Protein AF-A0AAI9WCA1-F1 (afdb_monomer_lite)

Secondary structure (DSSP, 8-state):
-------PPEEEEEEEESSSEEEEESSB-HHHHHHHHHHHHHHHHTT---TTEEEEEEEESTTS-B-SSTTHHHHHHHHHHHHHTPPP---TT--EE-EEPTTS-EE--TTHHHHHHHHHHHTT---SS------SS-------SS-TT---EE-------

Radius of gyration: 15.98 Å; chains: 1; bounding box: 44×41×39 Å

Foldseek 3Di:
DDDDPLDDKAKAKAKDQAAQEEEEAQQEDPQVRVLSLLLVLLCVLVVHDRGSIYMYMYIPPSPDHDDHFQCSQVNSVNRVCNSVVDDDPADPLWDWTFGGDSNNATDHDPCRVVVVVSSCVSSVPDPPDDPPQDDDVTADDPDPDDDPHHRTNIDDDDPDD

pLDDT: mean 71.02, std 24.0, range [24.28, 97.56]

Structure (mmCIF, N/CA/C/O backbone):
data_AF-A0AAI9WCA1-F1
#
_entry.id   AF-A0AAI9WCA1-F1
#
loop_
_atom_site.group_PDB
_atom_site.id
_atom_site.type_symbol
_atom_site.label_atom_id
_atom_site.label_alt_id
_atom_site.label_comp_id
_atom_site.label_asym_id
_atom_site.label_entity_id
_atom_site.label_seq_id
_atom_site.pdbx_PDB_ins_code
_atom_site.Cartn_x
_atom_site.Cartn_y
_atom_site.Cartn_z
_atom_site.occupancy
_atom_site.B_iso_or_equiv
_atom_site.auth_seq_id
_atom_site.auth_comp_id
_atom_site.auth_asym_id
_atom_site.auth_atom_id
_atom_site.pdbx_PDB_model_num
ATOM 1 N N . MET A 1 1 ? 7.440 -15.172 -22.034 1.00 31.47 1 MET A N 1
ATOM 2 C CA . MET A 1 1 ? 7.804 -13.751 -22.224 1.00 31.47 1 MET A CA 1
ATOM 3 C C . MET A 1 1 ? 6.598 -12.908 -21.826 1.00 31.47 1 MET A C 1
ATOM 5 O O . MET A 1 1 ? 5.787 -12.570 -22.673 1.00 31.47 1 MET A O 1
ATOM 9 N N . SER A 1 2 ? 6.384 -12.692 -20.528 1.00 31.69 2 SER A N 1
ATOM 10 C CA . SER A 1 2 ? 5.262 -11.887 -20.030 1.00 31.69 2 SER A CA 1
ATOM 11 C C . SER A 1 2 ? 5.661 -10.418 -20.087 1.00 31.69 2 SER A C 1
ATOM 13 O O . SER A 1 2 ? 6.592 -10.015 -19.392 1.00 31.69 2 SER A O 1
ATOM 15 N N . GLY A 1 3 ? 5.000 -9.664 -20.968 1.00 34.66 3 GLY A N 1
ATOM 16 C CA . GLY A 1 3 ? 5.201 -8.229 -21.126 1.00 34.66 3 GLY A CA 1
ATOM 17 C C . GLY A 1 3 ? 5.064 -7.524 -19.784 1.00 34.66 3 GLY A C 1
ATOM 18 O O . GLY A 1 3 ? 4.048 -7.672 -19.105 1.00 34.66 3 GLY A O 1
ATOM 19 N N . LEU A 1 4 ? 6.117 -6.800 -19.402 1.00 45.44 4 LEU A N 1
ATOM 20 C CA . LEU A 1 4 ? 6.061 -5.798 -18.350 1.00 45.44 4 LEU A CA 1
ATOM 21 C C . LEU A 1 4 ? 4.893 -4.872 -18.691 1.00 45.44 4 LEU A C 1
ATOM 23 O O . LEU A 1 4 ? 4.897 -4.213 -19.724 1.00 45.44 4 LEU A O 1
ATOM 27 N N . SER A 1 5 ? 3.851 -4.886 -17.870 1.00 53.47 5 SER A N 1
ATOM 28 C CA . SER A 1 5 ? 2.717 -3.989 -18.031 1.00 53.47 5 SER A CA 1
ATOM 29 C C . SER A 1 5 ? 3.208 -2.558 -17.819 1.00 53.47 5 SER A C 1
ATOM 31 O O . SER A 1 5 ? 3.516 -2.192 -16.685 1.00 53.47 5 SER A O 1
ATOM 33 N N . ASP A 1 6 ? 3.276 -1.767 -18.891 1.00 61.94 6 ASP A N 1
ATOM 34 C CA . ASP A 1 6 ? 3.668 -0.345 -18.910 1.00 61.94 6 ASP A CA 1
ATOM 35 C C . ASP A 1 6 ? 2.613 0.576 -18.274 1.00 61.94 6 ASP A C 1
ATOM 37 O O . ASP A 1 6 ? 2.324 1.674 -18.747 1.00 61.94 6 ASP A O 1
ATOM 41 N N . GLN A 1 7 ? 1.969 0.105 -17.211 1.00 73.06 7 GLN A N 1
ATOM 42 C CA . GLN A 1 7 ? 0.818 0.756 -16.615 1.00 73.06 7 GLN A CA 1
ATOM 43 C C . GLN A 1 7 ? 1.172 1.323 -15.250 1.00 73.06 7 GLN A C 1
ATOM 45 O O . GLN A 1 7 ? 1.699 0.629 -14.378 1.00 73.06 7 GLN A O 1
ATOM 50 N N . VAL A 1 8 ? 0.818 2.590 -15.054 1.00 78.81 8 VAL A N 1
ATOM 51 C CA . VAL A 1 8 ? 0.860 3.224 -13.739 1.00 78.81 8 VAL A CA 1
ATOM 52 C C . VAL A 1 8 ? -0.207 2.578 -12.864 1.00 78.81 8 VAL A C 1
ATOM 54 O O . VAL A 1 8 ? -1.390 2.586 -13.207 1.00 78.81 8 VAL A O 1
ATOM 57 N N . ILE A 1 9 ? 0.214 2.035 -11.724 1.00 86.69 9 ILE A N 1
ATOM 58 C CA . ILE A 1 9 ? -0.714 1.545 -10.710 1.00 86.69 9 ILE A CA 1
ATOM 59 C C . ILE A 1 9 ? -1.084 2.703 -9.796 1.00 86.69 9 ILE A C 1
ATOM 61 O O . ILE A 1 9 ? -0.230 3.255 -9.103 1.00 86.69 9 ILE A O 1
ATOM 65 N N . ARG A 1 10 ? -2.368 3.056 -9.786 1.00 87.75 10 ARG A N 1
ATOM 66 C CA . ARG A 1 10 ? -2.913 4.039 -8.852 1.00 87.75 10 ARG A CA 1
ATOM 67 C C . ARG A 1 10 ? -3.365 3.328 -7.587 1.00 87.75 10 ARG A C 1
ATOM 69 O O . ARG A 1 10 ? -4.015 2.285 -7.658 1.00 87.75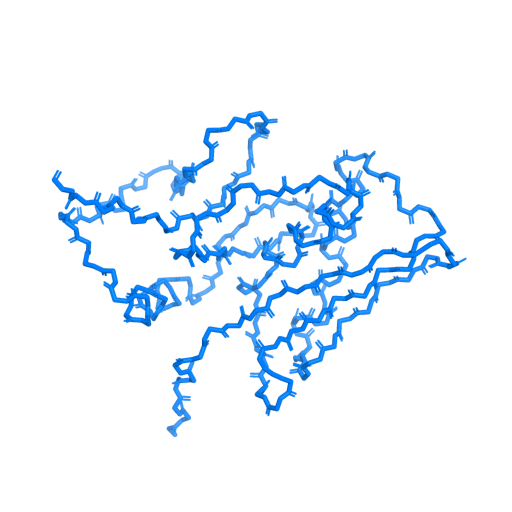 10 ARG A O 1
ATOM 76 N N . VAL A 1 11 ? -3.021 3.914 -6.447 1.00 91.00 11 VAL A N 1
ATOM 77 C CA . VAL A 1 11 ? -3.365 3.394 -5.128 1.00 91.00 11 VAL A CA 1
ATOM 78 C C . VAL A 1 11 ? -4.254 4.400 -4.422 1.00 91.00 11 VAL A C 1
ATOM 80 O O . VAL A 1 11 ? -3.911 5.574 -4.324 1.00 91.00 11 VAL A O 1
ATOM 83 N N . GLU A 1 12 ? -5.398 3.933 -3.946 1.00 92.06 12 GLU A N 1
ATOM 84 C CA . GLU A 1 12 ? -6.355 4.732 -3.186 1.00 92.06 12 GLU A CA 1
ATOM 85 C C . GLU A 1 12 ? -6.739 3.970 -1.925 1.00 92.06 12 GLU A C 1
ATOM 87 O O . GLU A 1 12 ? -6.784 2.740 -1.932 1.00 92.06 12 GLU A O 1
ATOM 92 N N . ALA A 1 13 ? -7.029 4.682 -0.839 1.00 94.75 13 ALA A N 1
ATOM 93 C CA . ALA A 1 13 ? -7.496 4.058 0.386 1.00 94.75 13 ALA A CA 1
ATOM 94 C C . ALA A 1 13 ? -8.750 4.747 0.916 1.00 94.75 13 ALA A C 1
ATOM 96 O O . ALA A 1 13 ? -8.958 5.946 0.754 1.00 94.75 13 ALA A O 1
ATOM 97 N N . THR A 1 14 ? -9.597 3.966 1.572 1.00 95.25 14 THR A N 1
ATOM 98 C CA . THR A 1 14 ? -10.731 4.454 2.351 1.00 95.25 14 THR A CA 1
ATOM 99 C C . THR A 1 14 ? -10.620 3.907 3.761 1.00 95.25 14 THR A C 1
ATOM 101 O O . THR A 1 14 ? -10.319 2.729 3.947 1.00 95.25 14 THR A O 1
ATOM 104 N N . VAL A 1 15 ? -10.901 4.758 4.742 1.00 94.56 15 VAL A N 1
ATOM 105 C CA . VAL A 1 15 ? -10.908 4.410 6.162 1.00 94.56 15 VAL A CA 1
ATOM 106 C C . VAL A 1 15 ? -12.297 4.723 6.704 1.00 94.56 15 VAL A C 1
ATOM 108 O O . VAL A 1 15 ? -12.808 5.824 6.495 1.00 94.56 15 VAL A O 1
ATOM 111 N N . ARG A 1 16 ? -12.933 3.749 7.356 1.00 94.38 16 ARG A N 1
ATOM 112 C CA . ARG A 1 16 ? -14.246 3.904 7.999 1.00 94.38 16 ARG A CA 1
ATOM 113 C C . ARG A 1 16 ? -14.194 3.383 9.425 1.00 94.38 16 ARG A C 1
ATOM 115 O O . ARG A 1 16 ? -13.491 2.413 9.682 1.00 94.38 16 ARG A O 1
ATOM 122 N N . GLU A 1 17 ? -14.968 3.986 10.313 1.00 92.88 17 GLU A N 1
ATOM 123 C CA . GLU A 1 17 ? -15.215 3.456 11.656 1.00 92.88 17 GLU A CA 1
ATOM 124 C C . GLU A 1 17 ? -16.264 2.339 11.538 1.00 92.88 17 GLU A C 1
ATOM 126 O O . GLU A 1 17 ? -17.413 2.595 11.183 1.00 92.88 17 GLU A O 1
ATOM 131 N N . ASP A 1 18 ? -15.846 1.087 11.709 1.00 90.62 18 ASP A N 1
ATOM 132 C CA . ASP A 1 18 ? -16.694 -0.107 11.568 1.00 90.62 18 ASP A CA 1
ATOM 133 C C . ASP A 1 18 ? -16.128 -1.212 12.467 1.00 90.62 18 ASP A C 1
ATOM 135 O O . ASP A 1 18 ? -16.500 -1.347 13.629 1.00 90.62 18 ASP A O 1
ATOM 139 N N . LYS A 1 19 ? -15.149 -1.951 11.949 1.00 89.38 19 LYS A N 1
ATOM 140 C CA . LYS A 1 19 ? -14.393 -2.975 12.663 1.00 89.38 19 LYS A CA 1
ATOM 141 C C . LYS A 1 19 ? -12.948 -2.919 12.213 1.00 89.38 19 LYS A C 1
ATOM 143 O O . LYS A 1 19 ? -12.680 -2.527 11.076 1.00 89.38 19 LYS A O 1
ATOM 148 N N . GLU A 1 20 ? -12.046 -3.378 13.065 1.00 89.38 20 GLU A N 1
ATOM 149 C CA . GLU A 1 20 ? -10.636 -3.498 12.716 1.00 89.38 20 GLU A CA 1
ATOM 150 C C . GLU A 1 20 ? -10.461 -4.518 11.582 1.00 89.38 20 GLU A C 1
ATOM 152 O O . GLU A 1 20 ? -10.667 -5.725 11.737 1.00 89.38 20 GLU A O 1
ATOM 157 N N . GLN A 1 21 ? -10.190 -4.013 10.380 1.00 93.94 21 GLN A N 1
ATOM 158 C CA . GLN A 1 21 ? -10.037 -4.838 9.189 1.00 93.94 21 GLN A CA 1
ATOM 159 C C . GLN A 1 21 ? -9.240 -4.086 8.127 1.00 93.94 21 GLN A C 1
ATOM 161 O O . GLN A 1 21 ? -9.583 -2.962 7.783 1.00 93.94 21 GLN A O 1
ATOM 166 N N . CYS A 1 22 ? -8.260 -4.746 7.509 1.00 95.69 22 CYS A N 1
ATOM 167 C CA . CYS A 1 22 ? -7.582 -4.245 6.314 1.00 95.69 22 CYS A CA 1
ATOM 168 C C . CYS A 1 22 ? -7.832 -5.174 5.118 1.00 95.69 22 CYS A C 1
ATOM 170 O O . CYS A 1 22 ? -7.638 -6.390 5.208 1.00 95.69 22 CYS A O 1
ATOM 172 N N . VAL A 1 23 ? -8.280 -4.611 3.993 1.00 96.12 23 VAL A N 1
ATOM 173 C CA . VAL A 1 23 ? -8.551 -5.350 2.752 1.00 96.12 23 VAL A CA 1
ATOM 174 C C . VAL A 1 23 ? -7.873 -4.662 1.576 1.00 96.12 23 VAL A C 1
ATOM 176 O O . VAL A 1 23 ? -8.033 -3.460 1.388 1.00 96.12 23 VAL A O 1
ATOM 179 N N . ILE A 1 24 ? -7.168 -5.440 0.752 1.00 97.19 24 ILE A N 1
ATOM 180 C CA . ILE A 1 24 ? -6.558 -4.975 -0.499 1.00 97.19 24 ILE A CA 1
ATOM 181 C C . ILE A 1 24 ? -7.308 -5.604 -1.676 1.00 97.19 24 ILE A C 1
ATOM 183 O O . ILE A 1 24 ? -7.490 -6.824 -1.718 1.00 97.19 24 ILE A O 1
ATOM 187 N N . ILE A 1 25 ? -7.742 -4.780 -2.628 1.00 95.75 25 ILE A N 1
ATOM 188 C CA . ILE A 1 25 ? -8.525 -5.182 -3.806 1.00 95.75 25 ILE A CA 1
ATOM 189 C C . ILE A 1 25 ? -7.964 -4.582 -5.100 1.00 95.75 25 ILE A C 1
ATOM 191 O O . ILE A 1 25 ? -7.231 -3.599 -5.070 1.00 95.75 25 ILE A O 1
ATOM 195 N N . GLY A 1 26 ? -8.284 -5.206 -6.240 1.00 93.88 26 GLY A N 1
ATOM 196 C CA . GLY A 1 26 ? -7.683 -4.884 -7.547 1.00 93.88 26 GLY A CA 1
ATOM 197 C C . GLY A 1 26 ? -6.688 -5.939 -8.045 1.00 93.88 26 GLY A C 1
ATOM 198 O O . GLY A 1 26 ? -5.596 -5.600 -8.487 1.00 93.88 26 GLY A O 1
ATOM 199 N N . LEU A 1 27 ? -7.050 -7.223 -7.923 1.00 93.56 27 LEU A N 1
ATOM 200 C CA . LEU A 1 27 ? -6.229 -8.388 -8.298 1.00 93.56 27 LEU A CA 1
ATOM 201 C C . LEU A 1 27 ? -4.809 -8.426 -7.677 1.00 93.56 27 LEU A C 1
ATOM 203 O O . LEU A 1 27 ? -3.830 -8.605 -8.412 1.00 93.56 27 LEU A O 1
ATOM 207 N N . PRO A 1 28 ? -4.678 -8.300 -6.338 1.00 95.06 28 PRO A N 1
ATOM 208 C CA . PRO A 1 28 ? -3.399 -8.481 -5.660 1.00 95.06 28 PRO A CA 1
ATOM 209 C C . PRO A 1 28 ? -2.981 -9.958 -5.621 1.00 95.06 28 PRO A C 1
ATOM 211 O O . PRO A 1 28 ? -3.813 -10.854 -5.414 1.00 95.06 28 PRO A O 1
ATOM 214 N N . ASP A 1 29 ? -1.682 -10.205 -5.763 1.00 95.19 29 ASP A N 1
ATOM 215 C CA . ASP A 1 29 ? -1.074 -11.499 -5.468 1.00 95.19 29 ASP A CA 1
ATOM 216 C C . ASP A 1 29 ? -0.920 -11.744 -3.954 1.00 95.19 29 ASP A C 1
ATOM 218 O O . ASP A 1 29 ? -1.407 -10.983 -3.114 1.00 95.19 29 ASP A O 1
ATOM 222 N N . VAL A 1 30 ? -0.278 -12.858 -3.596 1.00 94.88 30 VAL A N 1
ATOM 223 C CA . VAL A 1 30 ? -0.047 -13.231 -2.193 1.00 94.88 30 VAL A CA 1
ATOM 224 C C . VAL A 1 30 ? 0.855 -12.213 -1.494 1.00 94.88 30 VAL A C 1
ATOM 226 O O . VAL A 1 30 ? 0.513 -11.765 -0.404 1.00 94.88 30 VAL A O 1
ATOM 229 N N . SER A 1 31 ? 1.948 -11.784 -2.131 1.00 92.06 31 SER A N 1
ATOM 230 C CA . SER A 1 31 ? 2.900 -10.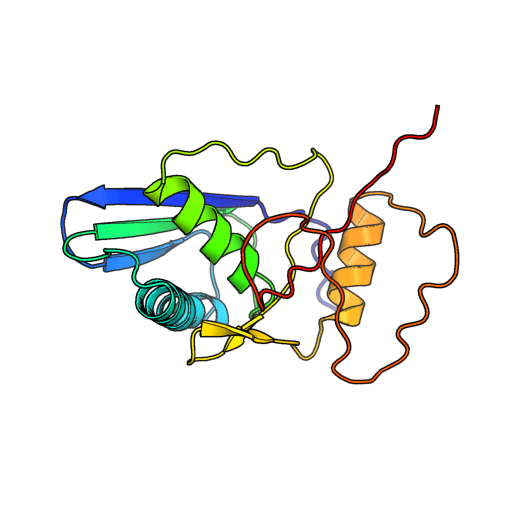842 -1.533 1.00 92.06 31 SER A CA 1
ATOM 231 C C . SER A 1 31 ? 2.268 -9.490 -1.207 1.00 92.06 31 SER A C 1
ATOM 233 O O . SER A 1 31 ? 2.541 -8.939 -0.139 1.00 92.06 31 SER A O 1
ATOM 235 N N . ILE A 1 32 ? 1.385 -8.987 -2.076 1.00 94.69 32 ILE A N 1
ATOM 236 C CA . ILE A 1 32 ? 0.609 -7.768 -1.824 1.00 94.69 32 ILE A CA 1
ATOM 237 C C . ILE A 1 32 ? -0.417 -7.992 -0.716 1.00 94.69 32 ILE A C 1
ATOM 239 O O . ILE A 1 32 ? -0.603 -7.127 0.133 1.00 94.69 32 ILE A O 1
ATOM 243 N N . LYS A 1 33 ? -1.091 -9.148 -0.677 1.00 94.75 33 LYS A N 1
ATOM 244 C CA . LYS A 1 33 ? -2.021 -9.454 0.423 1.00 94.75 33 LYS A CA 1
ATOM 245 C C . LYS A 1 33 ? -1.311 -9.461 1.775 1.00 94.75 33 LYS A C 1
ATOM 247 O O . LYS A 1 33 ? -1.882 -8.968 2.741 1.00 94.75 33 LYS A O 1
ATOM 252 N N . GLU A 1 34 ? -0.076 -9.951 1.838 1.00 93.25 34 GLU A N 1
ATOM 253 C CA . GLU A 1 34 ? 0.767 -9.895 3.038 1.00 93.25 34 GLU A CA 1
ATOM 254 C C . GLU A 1 34 ? 1.241 -8.473 3.373 1.00 93.25 34 GLU A C 1
ATOM 256 O O . GLU A 1 34 ? 1.515 -8.183 4.538 1.00 93.25 34 GLU A O 1
ATOM 261 N N . SER A 1 35 ? 1.281 -7.552 2.398 1.00 93.75 35 SER A N 1
ATOM 262 C CA . SER A 1 35 ? 1.583 -6.134 2.656 1.00 93.75 35 SER A CA 1
ATOM 263 C C . SER A 1 35 ? 0.616 -5.506 3.642 1.00 93.75 35 SER A C 1
ATOM 265 O O . SER A 1 35 ? 0.995 -4.564 4.331 1.00 93.75 35 SER A O 1
ATOM 267 N N . ARG A 1 36 ? -0.609 -6.034 3.759 1.00 94.00 36 ARG A N 1
ATOM 268 C CA . ARG A 1 36 ? -1.579 -5.550 4.744 1.00 94.00 36 ARG A CA 1
ATOM 269 C C . ARG A 1 36 ? -1.006 -5.597 6.167 1.00 94.00 36 ARG A C 1
ATOM 271 O O . ARG A 1 36 ? -1.155 -4.625 6.892 1.00 94.00 36 ARG A O 1
ATOM 278 N N . GLU A 1 37 ? -0.310 -6.675 6.538 1.00 93.31 37 GLU A N 1
ATOM 279 C CA . GLU A 1 37 ? 0.253 -6.842 7.885 1.00 93.31 37 GLU A CA 1
ATOM 280 C C . GLU A 1 37 ? 1.413 -5.865 8.093 1.00 93.31 37 GLU A C 1
ATOM 282 O O . GLU A 1 37 ? 1.519 -5.222 9.130 1.00 93.31 37 GLU A O 1
ATOM 287 N N . ARG A 1 38 ? 2.245 -5.665 7.063 1.00 91.75 38 ARG A N 1
ATOM 288 C CA . ARG A 1 38 ? 3.349 -4.693 7.098 1.00 91.75 38 ARG A CA 1
ATOM 289 C C . ARG A 1 38 ? 2.857 -3.254 7.243 1.00 91.75 38 ARG A C 1
ATOM 291 O O . ARG A 1 38 ? 3.458 -2.470 7.973 1.00 91.75 38 ARG A O 1
ATOM 298 N N . ILE A 1 39 ? 1.757 -2.915 6.572 1.00 92.12 39 ILE A N 1
ATOM 299 C CA . ILE A 1 39 ? 1.111 -1.603 6.679 1.00 92.12 39 ILE A CA 1
ATOM 300 C C . ILE A 1 39 ? 0.536 -1.412 8.082 1.00 92.12 39 ILE A C 1
ATOM 302 O O . ILE A 1 39 ? 0.811 -0.386 8.695 1.00 92.12 39 ILE A O 1
ATOM 306 N N . LEU A 1 40 ? -0.214 -2.387 8.606 1.00 91.94 40 LEU A N 1
ATOM 307 C CA . LEU A 1 40 ? -0.774 -2.310 9.960 1.00 91.94 40 LEU A CA 1
ATOM 308 C C . LEU A 1 40 ? 0.333 -2.163 11.014 1.00 91.94 40 LEU A C 1
ATOM 310 O O . LEU A 1 40 ? 0.266 -1.260 11.844 1.00 91.94 40 LEU A O 1
ATOM 314 N N . ASN A 1 41 ? 1.404 -2.955 10.919 1.00 89.06 41 ASN A N 1
ATOM 315 C CA . ASN A 1 41 ? 2.559 -2.838 11.812 1.00 89.06 41 ASN A CA 1
ATOM 316 C C . ASN A 1 41 ? 3.226 -1.459 11.728 1.00 89.06 41 ASN A C 1
ATOM 318 O O . ASN A 1 41 ? 3.608 -0.897 12.752 1.00 89.06 41 ASN A O 1
ATOM 322 N N . CYS A 1 42 ? 3.340 -0.892 10.524 1.00 85.75 42 CYS A N 1
ATOM 323 C CA . CYS A 1 42 ? 3.863 0.459 10.337 1.00 85.75 42 CYS A CA 1
ATOM 324 C C . CYS A 1 42 ? 2.970 1.514 11.005 1.00 85.75 42 CYS A C 1
ATOM 326 O O . CYS A 1 42 ? 3.474 2.365 11.732 1.00 85.75 42 CYS A O 1
ATOM 328 N N . LEU A 1 43 ? 1.649 1.429 10.834 1.00 86.00 43 LEU A N 1
ATOM 329 C CA . LEU A 1 43 ? 0.701 2.343 11.480 1.00 86.00 43 LEU A CA 1
ATOM 330 C C . LEU A 1 43 ? 0.783 2.254 13.012 1.00 86.00 43 LEU A C 1
ATOM 332 O O . LEU A 1 43 ? 0.854 3.286 13.680 1.00 86.00 43 LEU A O 1
ATOM 336 N N . HIS A 1 44 ? 0.881 1.043 13.568 1.00 84.62 44 HIS A N 1
ATOM 337 C CA . HIS A 1 44 ? 1.109 0.848 15.002 1.00 84.62 44 HIS A CA 1
ATOM 338 C C . HIS A 1 44 ? 2.434 1.459 15.475 1.00 84.62 44 HIS A C 1
ATOM 340 O O . HIS A 1 44 ? 2.468 2.124 16.512 1.00 84.62 44 HIS A O 1
ATOM 346 N N . ALA A 1 45 ? 3.523 1.279 14.721 1.00 78.69 45 ALA A N 1
ATOM 347 C CA . ALA A 1 45 ? 4.823 1.868 15.047 1.00 78.69 45 ALA A CA 1
ATOM 348 C C . ALA A 1 45 ? 4.788 3.408 15.017 1.00 78.69 45 ALA A C 1
ATOM 350 O O . ALA A 1 45 ? 5.422 4.061 15.848 1.00 78.69 45 ALA A O 1
ATOM 351 N N . LEU A 1 46 ? 3.990 3.985 14.113 1.00 78.88 46 LEU A N 1
ATOM 352 C CA . LEU A 1 46 ? 3.716 5.423 14.035 1.00 78.88 46 LEU A CA 1
ATOM 353 C C . LEU A 1 46 ? 2.753 5.922 15.127 1.00 78.88 46 LEU A C 1
ATOM 355 O O . LEU A 1 46 ? 2.545 7.129 15.237 1.00 78.88 46 LEU A O 1
ATOM 359 N N . LYS A 1 47 ? 2.217 5.025 15.969 1.00 82.12 47 LYS A N 1
ATOM 360 C CA . LYS A 1 47 ? 1.208 5.312 17.005 1.00 82.12 47 LYS A CA 1
ATOM 361 C C . LYS A 1 47 ? -0.079 5.912 16.438 1.00 82.12 47 LYS A C 1
ATOM 363 O O . LYS A 1 47 ? -0.757 6.683 17.116 1.00 82.12 47 LYS A O 1
ATOM 368 N N . GLU A 1 48 ? -0.404 5.559 15.200 1.00 84.69 48 GLU A N 1
ATOM 369 C CA . GLU A 1 48 ? -1.688 5.896 14.607 1.00 84.69 48 GLU A CA 1
ATOM 370 C C . GLU A 1 48 ? -2.782 5.046 15.254 1.00 84.69 48 GLU A C 1
ATOM 372 O O . GLU A 1 48 ? -2.641 3.832 15.410 1.00 84.69 48 GLU A O 1
ATOM 377 N N . ASP A 1 49 ? -3.886 5.688 15.625 1.00 86.69 49 ASP A N 1
ATOM 378 C CA . ASP A 1 49 ? -5.065 4.983 16.118 1.00 86.69 49 ASP A CA 1
ATOM 379 C C . ASP A 1 49 ? -5.706 4.239 14.942 1.00 86.69 49 ASP A C 1
ATOM 381 O O . ASP A 1 49 ? -6.170 4.869 13.989 1.00 86.69 49 ASP A O 1
ATOM 385 N N . ILE A 1 50 ? -5.704 2.910 14.975 1.00 88.81 50 ILE A N 1
ATOM 386 C CA . ILE A 1 50 ? -6.362 2.064 13.971 1.00 88.81 50 ILE A CA 1
ATOM 387 C C . ILE A 1 50 ? -7.480 1.208 14.570 1.00 88.81 50 ILE A C 1
ATOM 389 O O . ILE A 1 50 ? -8.087 0.404 13.856 1.00 88.81 50 ILE A O 1
ATOM 393 N N . ASP A 1 51 ? -7.806 1.432 15.843 1.00 90.88 51 ASP A N 1
ATOM 394 C CA . ASP A 1 51 ? -8.834 0.679 16.543 1.00 90.88 51 ASP A CA 1
ATOM 395 C C . ASP A 1 51 ? -10.192 0.958 15.897 1.00 90.88 51 ASP A C 1
ATOM 397 O O . ASP A 1 51 ? -10.543 2.091 15.561 1.00 90.88 51 ASP A O 1
ATOM 401 N N . MET A 1 52 ? -10.971 -0.104 15.679 1.00 91.75 52 MET A N 1
ATOM 402 C CA . MET A 1 52 ? -12.282 -0.029 15.021 1.00 91.75 52 MET A CA 1
ATOM 403 C C . MET A 1 52 ? -12.249 0.567 13.598 1.00 91.75 52 MET A C 1
ATOM 405 O O . MET A 1 52 ? -13.295 0.955 13.067 1.00 91.75 52 MET A O 1
ATOM 409 N N . LYS A 1 53 ? -11.085 0.599 12.930 1.00 93.88 53 LYS A N 1
ATOM 410 C CA . LYS A 1 53 ? -10.962 1.122 11.561 1.00 93.88 53 LYS A CA 1
ATOM 411 C C . LYS A 1 53 ? -10.972 0.015 10.514 1.00 93.88 53 LYS A C 1
ATOM 413 O O . LYS A 1 53 ? -10.119 -0.872 10.477 1.00 93.88 53 LYS A O 1
ATOM 418 N N . LYS A 1 54 ? -11.909 0.137 9.576 1.00 96.19 54 LYS A N 1
ATOM 419 C CA . LYS A 1 54 ? -11.942 -0.640 8.343 1.00 96.19 54 LYS A CA 1
ATOM 420 C C . LYS A 1 54 ? -11.206 0.110 7.244 1.00 96.19 54 LYS A C 1
ATOM 422 O O . LYS A 1 54 ? -11.709 1.093 6.697 1.00 96.19 54 LYS A O 1
ATOM 427 N N . ILE A 1 55 ? -10.032 -0.397 6.904 1.00 97.12 55 ILE A N 1
ATOM 428 C CA . ILE A 1 55 ? -9.146 0.100 5.861 1.00 97.12 55 ILE A CA 1
ATOM 429 C C . ILE A 1 55 ? -9.389 -0.716 4.589 1.00 97.12 55 ILE A C 1
ATOM 431 O O . ILE A 1 55 ? -9.293 -1.943 4.576 1.00 97.12 55 ILE A O 1
ATOM 435 N N . THR A 1 56 ? -9.722 -0.039 3.495 1.00 97.06 56 THR A N 1
ATOM 436 C CA . THR A 1 56 ? -9.840 -0.652 2.165 1.00 97.06 56 THR A CA 1
ATOM 437 C C . THR A 1 56 ? -8.867 0.026 1.221 1.00 97.06 56 THR A C 1
ATOM 439 O O . THR A 1 56 ? -8.979 1.228 1.005 1.00 97.06 56 THR A O 1
ATOM 442 N N . ILE A 1 57 ? -7.935 -0.739 0.661 1.00 97.56 57 ILE A N 1
ATOM 443 C CA . ILE A 1 57 ? -6.923 -0.277 -0.288 1.00 97.56 57 ILE A CA 1
ATOM 444 C C . ILE A 1 57 ? -7.297 -0.789 -1.679 1.00 97.56 57 ILE A C 1
ATOM 446 O O . ILE A 1 57 ? -7.439 -1.993 -1.900 1.00 97.56 57 ILE A O 1
ATOM 450 N N . HIS A 1 58 ? -7.444 0.133 -2.619 1.00 95.81 58 HIS A N 1
ATOM 451 C CA . HIS A 1 58 ? -7.756 -0.128 -4.014 1.00 95.81 58 HIS A CA 1
ATOM 452 C C . HIS A 1 58 ? -6.515 0.041 -4.885 1.00 95.81 58 HIS A C 1
ATOM 454 O O . HIS A 1 58 ? -5.871 1.089 -4.867 1.00 95.81 58 HIS A O 1
ATOM 460 N N . LEU A 1 59 ? -6.222 -0.984 -5.684 1.00 94.25 59 LEU A N 1
ATOM 461 C CA . LEU A 1 59 ? -5.197 -0.957 -6.720 1.00 94.25 59 LEU A CA 1
ATOM 462 C C . LEU A 1 59 ? -5.865 -0.874 -8.094 1.00 94.25 59 LEU A C 1
ATOM 464 O O . LEU A 1 59 ? -6.570 -1.794 -8.512 1.00 94.25 59 LEU A O 1
ATOM 468 N N . SER A 1 60 ? -5.606 0.210 -8.816 1.00 90.38 60 SER A N 1
ATOM 469 C CA . SER A 1 60 ? -6.140 0.454 -10.156 1.00 90.38 60 SER A CA 1
ATOM 470 C C . SER A 1 60 ? -5.020 0.412 -11.201 1.00 90.38 60 SER A C 1
ATOM 472 O O . SER A 1 60 ? -3.918 0.875 -10.912 1.00 90.38 60 SER A O 1
ATOM 474 N N . PRO A 1 61 ? -5.267 -0.127 -12.407 1.00 89.50 61 PRO A N 1
ATOM 475 C CA . PRO A 1 61 ? -6.562 -0.603 -12.901 1.00 89.50 61 PRO A CA 1
ATOM 476 C C . PRO A 1 61 ? -6.869 -2.042 -12.439 1.00 89.50 61 PRO A C 1
ATOM 478 O O . PRO A 1 61 ? -5.960 -2.856 -12.280 1.00 89.50 61 PRO A O 1
ATOM 481 N N . ALA A 1 62 ? -8.138 -2.346 -12.152 1.00 86.00 62 ALA A N 1
ATOM 482 C CA . ALA A 1 62 ? -8.542 -3.567 -11.438 1.00 86.00 62 ALA A CA 1
ATOM 483 C C . ALA A 1 62 ? -8.510 -4.857 -12.283 1.00 86.00 62 ALA A C 1
ATOM 485 O O . ALA A 1 62 ? -8.675 -5.944 -11.741 1.00 86.00 62 ALA A O 1
ATOM 486 N N . ASP A 1 63 ? -8.312 -4.746 -13.592 1.00 85.81 63 ASP A N 1
ATOM 487 C CA . ASP A 1 63 ? -8.220 -5.830 -14.577 1.00 85.81 63 ASP A CA 1
ATOM 488 C C . ASP A 1 63 ? -6.791 -6.372 -14.750 1.00 85.81 63 ASP A C 1
ATOM 490 O O . ASP A 1 63 ? -6.590 -7.469 -15.274 1.00 85.81 63 ASP A O 1
ATOM 494 N N . VAL A 1 64 ? -5.790 -5.646 -14.252 1.00 87.88 64 VAL A N 1
ATOM 495 C CA . VAL A 1 64 ? -4.384 -6.059 -14.310 1.00 87.88 64 VAL A CA 1
ATOM 496 C C . VAL A 1 64 ? -3.958 -6.691 -12.992 1.00 87.88 64 VAL A C 1
ATOM 498 O O . VAL A 1 64 ? -4.190 -6.128 -11.926 1.00 87.88 64 VAL A O 1
ATOM 501 N N . LYS A 1 65 ? -3.278 -7.838 -13.043 1.00 88.75 65 LYS A N 1
ATOM 502 C CA . LYS A 1 65 ? -2.692 -8.463 -11.847 1.00 88.75 65 LYS A CA 1
ATOM 503 C C . LYS A 1 65 ? -1.510 -7.634 -11.342 1.00 88.75 65 LYS A C 1
ATOM 505 O O . LYS A 1 65 ? -0.644 -7.278 -12.135 1.00 88.75 65 LYS A O 1
ATOM 510 N N . LYS A 1 66 ? -1.456 -7.359 -10.036 1.00 90.38 66 LYS A N 1
ATOM 511 C CA . LYS A 1 66 ? -0.301 -6.706 -9.393 1.00 90.38 66 LYS A CA 1
ATOM 512 C C . LYS A 1 66 ? 0.485 -7.730 -8.584 1.00 90.38 66 LYS A C 1
ATOM 514 O O . LYS A 1 66 ? -0.119 -8.609 -7.968 1.00 90.38 66 LYS A O 1
ATOM 519 N N . GLN A 1 67 ? 1.813 -7.629 -8.625 1.00 90.44 67 GLN A N 1
ATOM 520 C CA . GLN A 1 67 ? 2.712 -8.596 -7.996 1.00 90.44 67 GLN A CA 1
ATOM 521 C C . GLN A 1 67 ? 3.868 -7.932 -7.251 1.00 90.44 67 GLN A C 1
ATOM 523 O O . GLN A 1 67 ? 4.396 -6.916 -7.700 1.00 90.44 67 GLN A O 1
ATOM 528 N N . GLY A 1 68 ? 4.291 -8.554 -6.150 1.00 87.75 68 GLY A N 1
ATOM 529 C CA . GLY A 1 68 ? 5.449 -8.121 -5.365 1.00 87.75 68 GLY A CA 1
ATOM 530 C C . GLY A 1 68 ? 5.169 -6.993 -4.365 1.00 87.75 68 GLY A C 1
ATOM 531 O O . GLY A 1 68 ? 4.034 -6.592 -4.138 1.00 87.75 68 GLY A O 1
ATOM 532 N N . THR A 1 69 ? 6.227 -6.488 -3.729 1.00 86.00 69 THR A N 1
ATOM 533 C CA . THR A 1 69 ? 6.147 -5.580 -2.565 1.00 86.00 69 THR A CA 1
ATOM 534 C C . THR A 1 69 ? 6.455 -4.119 -2.889 1.00 86.00 69 THR A C 1
ATOM 536 O O . THR A 1 69 ? 6.531 -3.279 -1.997 1.00 86.00 69 THR A O 1
ATOM 539 N N . SER A 1 70 ? 6.612 -3.777 -4.170 1.00 85.44 70 SER A N 1
ATOM 540 C CA . SER A 1 70 ? 6.961 -2.420 -4.612 1.00 85.44 70 SER A CA 1
ATOM 541 C C . SER A 1 70 ? 5.903 -1.362 -4.280 1.00 85.44 70 SER A C 1
ATOM 543 O O . SER A 1 70 ? 6.197 -0.170 -4.341 1.00 85.44 70 SER A O 1
ATOM 545 N N . TYR A 1 71 ? 4.678 -1.793 -3.968 1.00 89.56 71 TYR A N 1
ATOM 546 C CA . TYR A 1 71 ? 3.522 -0.933 -3.711 1.00 89.56 71 TYR A CA 1
ATOM 547 C C . TYR A 1 71 ? 3.335 -0.581 -2.231 1.00 89.56 71 TYR A C 1
ATOM 549 O O . TYR A 1 71 ? 2.459 0.225 -1.923 1.00 89.56 71 TYR A O 1
ATOM 557 N N . ASP A 1 72 ? 4.109 -1.173 -1.315 1.00 90.38 72 ASP A N 1
ATOM 558 C CA . ASP A 1 72 ? 3.881 -1.051 0.132 1.00 90.38 72 ASP A CA 1
ATOM 559 C C . ASP A 1 72 ? 3.872 0.413 0.587 1.00 90.38 72 ASP A C 1
ATOM 561 O O . ASP A 1 72 ? 2.946 0.842 1.275 1.00 90.38 72 ASP A O 1
ATOM 565 N N . ALA A 1 73 ? 4.846 1.206 0.132 1.00 85.25 73 ALA A N 1
ATOM 566 C CA . ALA A 1 73 ? 4.918 2.630 0.451 1.00 85.25 73 ALA A CA 1
ATOM 567 C C . ALA A 1 73 ? 3.731 3.435 -0.105 1.00 85.25 73 ALA A C 1
ATOM 569 O O . ALA A 1 73 ? 3.184 4.288 0.591 1.00 85.25 73 ALA A O 1
ATOM 570 N N . ALA A 1 74 ? 3.309 3.152 -1.342 1.00 88.50 74 ALA A N 1
ATOM 571 C CA . ALA A 1 74 ? 2.165 3.820 -1.961 1.00 88.50 74 ALA A CA 1
ATOM 572 C C . ALA A 1 74 ? 0.859 3.507 -1.212 1.00 88.50 74 ALA A C 1
ATOM 574 O O . ALA A 1 74 ? 0.045 4.396 -0.971 1.00 88.50 74 ALA A O 1
ATOM 575 N N . MET A 1 75 ? 0.682 2.247 -0.803 1.00 93.56 75 MET A N 1
ATOM 576 C CA . MET A 1 75 ? -0.461 1.805 -0.005 1.00 93.56 75 MET A CA 1
ATOM 577 C C . MET A 1 75 ? -0.471 2.445 1.382 1.00 93.56 75 MET A C 1
ATOM 579 O O . MET A 1 75 ? -1.502 2.981 1.784 1.00 93.56 75 MET A O 1
ATOM 583 N N . LEU A 1 76 ? 0.664 2.457 2.084 1.00 90.19 76 LEU A N 1
ATOM 584 C CA . LEU A 1 76 ? 0.787 3.115 3.384 1.00 90.19 76 LEU A CA 1
ATOM 585 C C . LEU A 1 76 ? 0.436 4.606 3.298 1.00 90.19 76 LEU A C 1
ATOM 587 O O . LEU A 1 76 ? -0.345 5.101 4.107 1.00 90.19 76 LEU A O 1
ATOM 591 N N . LEU A 1 77 ? 0.967 5.312 2.295 1.00 86.88 77 LEU A N 1
ATOM 592 C CA . LEU A 1 77 ? 0.708 6.738 2.116 1.00 86.88 77 LEU A CA 1
ATOM 593 C C . LEU A 1 77 ? -0.773 7.025 1.848 1.00 86.88 77 LEU A C 1
ATOM 595 O O . LEU A 1 77 ? -1.332 7.949 2.438 1.00 86.88 77 LEU A O 1
ATOM 599 N N . ALA A 1 78 ? -1.420 6.219 1.002 1.00 89.25 78 ALA A N 1
ATOM 600 C CA . ALA A 1 78 ? -2.849 6.346 0.733 1.00 89.25 78 ALA A CA 1
ATOM 601 C C . ALA A 1 78 ? -3.680 6.156 2.013 1.00 89.25 78 ALA A C 1
ATOM 603 O O . ALA A 1 78 ? -4.622 6.910 2.258 1.00 89.25 78 ALA A O 1
ATOM 604 N N . VAL A 1 79 ? -3.313 5.187 2.860 1.00 91.62 79 VAL A N 1
ATOM 605 C CA . VAL A 1 79 ? -3.983 4.959 4.149 1.00 91.62 79 VAL A CA 1
ATOM 606 C C . VAL A 1 79 ? -3.785 6.142 5.094 1.00 91.62 79 VAL A C 1
ATOM 608 O O . VAL A 1 79 ? -4.771 6.659 5.614 1.00 91.62 79 VAL A O 1
ATOM 611 N N . LEU A 1 80 ? -2.554 6.630 5.265 1.00 86.56 80 LEU A N 1
ATOM 612 C CA . LEU A 1 80 ? -2.263 7.802 6.101 1.00 86.56 80 LEU A CA 1
ATOM 613 C C . LEU A 1 80 ? -3.022 9.048 5.624 1.00 86.56 80 LEU A C 1
ATOM 615 O O . LEU A 1 80 ? -3.575 9.793 6.436 1.00 86.56 80 LEU A O 1
ATOM 619 N N . GLN A 1 81 ? -3.113 9.259 4.310 1.00 83.88 81 GLN A N 1
ATOM 620 C CA . GLN A 1 81 ? -3.903 10.345 3.731 1.00 83.88 81 GLN A CA 1
ATOM 621 C C . GLN A 1 81 ? -5.390 10.209 4.089 1.00 83.88 81 GLN A C 1
ATOM 623 O O . GLN A 1 81 ? -6.017 11.174 4.533 1.00 83.88 81 GLN A O 1
ATOM 628 N N . ALA A 1 82 ? -5.951 9.005 3.950 1.00 88.31 82 ALA A N 1
ATOM 629 C CA . ALA A 1 82 ? -7.346 8.730 4.276 1.00 88.31 82 ALA A CA 1
ATOM 630 C C . ALA A 1 82 ? -7.642 8.866 5.783 1.00 88.31 82 ALA A C 1
ATOM 632 O O . ALA A 1 82 ? -8.711 9.353 6.152 1.00 88.31 82 ALA A O 1
ATOM 633 N N . MET A 1 83 ? -6.702 8.478 6.652 1.00 85.62 83 MET A N 1
ATOM 634 C CA . MET A 1 83 ? -6.825 8.599 8.110 1.00 85.62 83 MET A CA 1
ATOM 635 C C . MET A 1 83 ? -6.748 10.053 8.576 1.00 85.62 83 MET A C 1
ATOM 637 O O . MET A 1 83 ? -7.588 10.504 9.352 1.00 85.62 83 MET A O 1
ATOM 641 N N . THR A 1 84 ? -5.757 10.799 8.086 1.00 80.50 84 THR A N 1
ATOM 642 C CA . THR A 1 84 ? -5.521 12.189 8.504 1.00 80.50 84 THR A CA 1
ATOM 643 C C . THR A 1 84 ? -6.494 13.175 7.865 1.00 80.50 84 THR A C 1
ATOM 645 O O . THR A 1 84 ? -6.608 14.304 8.342 1.00 80.50 84 THR A O 1
ATOM 648 N N . LYS A 1 85 ? -7.185 12.773 6.784 1.00 77.44 85 LYS A N 1
ATOM 649 C CA . LYS A 1 85 ? -8.039 13.634 5.946 1.00 77.44 85 LYS A CA 1
ATOM 650 C C . LYS A 1 85 ? -7.305 14.884 5.444 1.00 77.44 85 LYS A C 1
ATOM 652 O O . LYS A 1 85 ? -7.934 15.890 5.121 1.00 77.44 85 LYS A O 1
ATOM 657 N N . LYS A 1 86 ? -5.970 14.835 5.396 1.00 68.75 86 LYS A N 1
ATOM 658 C CA . LYS A 1 86 ? -5.131 15.932 4.922 1.00 68.75 86 LYS A CA 1
ATOM 659 C C . LYS A 1 86 ? -4.787 15.690 3.459 1.00 68.75 86 LYS A C 1
ATOM 661 O O . LYS A 1 86 ? -4.277 14.615 3.140 1.00 68.75 86 LYS A O 1
ATOM 666 N N . PRO A 1 87 ? -5.032 16.660 2.563 1.00 60.28 87 PRO A N 1
ATOM 667 C CA . PRO A 1 87 ? -4.506 16.562 1.215 1.00 60.28 87 PRO A CA 1
ATOM 668 C C . PRO A 1 87 ? -2.979 16.522 1.294 1.00 60.28 87 PRO A C 1
ATOM 670 O O . PRO A 1 87 ? -2.361 17.260 2.062 1.00 60.28 87 PRO A O 1
ATOM 673 N N . LEU A 1 88 ? -2.385 15.631 0.509 1.00 64.38 88 LEU A N 1
ATOM 674 C CA . LEU A 1 88 ? -0.946 15.620 0.301 1.00 64.38 88 LEU A CA 1
ATOM 675 C C . LEU A 1 88 ? -0.712 16.397 -0.985 1.00 64.38 88 LEU A C 1
ATOM 677 O O . LEU A 1 88 ? -1.316 16.071 -2.007 1.00 64.38 88 LEU A O 1
ATOM 681 N N . ASP A 1 89 ? 0.128 17.422 -0.921 1.00 63.09 89 ASP A N 1
ATOM 682 C CA . ASP A 1 89 ? 0.563 18.151 -2.108 1.00 63.09 89 ASP A CA 1
ATOM 683 C C . ASP A 1 89 ? 1.594 17.294 -2.857 1.00 63.09 89 ASP A C 1
ATOM 685 O O . ASP A 1 89 ? 2.802 17.370 -2.623 1.00 63.09 89 ASP A O 1
ATOM 689 N N . ILE A 1 90 ? 1.086 16.356 -3.660 1.00 63.38 90 ILE A N 1
ATOM 690 C CA . ILE A 1 90 ? 1.881 15.415 -4.448 1.00 63.38 90 ILE A CA 1
ATOM 691 C C . ILE A 1 90 ? 1.904 15.924 -5.894 1.00 63.38 90 ILE A C 1
ATOM 693 O O . ILE A 1 90 ? 0.841 16.018 -6.511 1.00 63.38 90 ILE A O 1
ATOM 697 N N . PRO A 1 91 ? 3.087 16.203 -6.469 1.00 60.00 91 PRO A N 1
ATOM 698 C CA . PRO A 1 91 ? 3.203 16.576 -7.874 1.00 60.00 91 PRO A CA 1
ATOM 699 C C . PRO A 1 91 ? 2.635 15.502 -8.814 1.00 60.00 91 PRO A C 1
ATOM 701 O O . PRO A 1 91 ? 2.757 14.305 -8.554 1.00 60.00 91 PRO A O 1
ATOM 704 N N . GLU A 1 92 ? 2.086 15.916 -9.960 1.00 56.00 92 GLU A N 1
ATOM 705 C CA . GLU A 1 92 ? 1.372 15.024 -10.894 1.00 56.00 92 GLU A CA 1
ATOM 706 C C . GLU A 1 92 ? 2.196 13.826 -11.399 1.00 56.00 92 GLU A C 1
ATOM 708 O O . GLU A 1 92 ? 1.641 12.792 -11.765 1.00 56.00 92 GLU A O 1
ATOM 713 N N . LYS A 1 93 ? 3.527 13.944 -11.426 1.00 66.38 93 LYS A N 1
ATOM 714 C CA . LYS A 1 93 ? 4.441 12.930 -11.975 1.00 66.38 93 LYS A CA 1
ATOM 715 C C . LYS A 1 93 ? 5.325 12.327 -10.891 1.00 66.38 93 LYS A C 1
ATOM 717 O O . LYS A 1 93 ? 6.545 12.278 -11.027 1.00 66.38 93 LYS A O 1
ATOM 722 N N . THR A 1 94 ? 4.692 11.878 -9.813 1.00 65.75 94 THR A N 1
ATOM 723 C CA . THR A 1 94 ? 5.362 11.216 -8.694 1.00 65.75 94 THR A CA 1
ATOM 724 C C . THR A 1 94 ? 4.909 9.767 -8.556 1.00 65.75 94 THR A C 1
ATOM 726 O O . THR A 1 94 ? 3.720 9.461 -8.521 1.00 65.75 94 THR A O 1
ATOM 729 N N . CYS A 1 95 ? 5.883 8.864 -8.437 1.00 70.69 95 CYS A N 1
ATOM 730 C CA . CYS A 1 95 ? 5.664 7.475 -8.049 1.00 70.69 95 CYS A CA 1
ATOM 731 C C . CYS A 1 95 ? 6.322 7.205 -6.699 1.00 70.69 95 CYS A C 1
ATOM 733 O O . CYS A 1 95 ? 7.434 7.666 -6.456 1.00 70.69 95 CYS A O 1
ATOM 735 N N . PHE A 1 96 ? 5.642 6.415 -5.870 1.00 79.31 96 PHE A N 1
ATOM 736 C CA . PHE A 1 96 ? 6.127 5.937 -4.579 1.00 79.31 96 PHE A CA 1
ATOM 737 C C . PHE A 1 96 ? 6.522 4.468 -4.728 1.00 79.31 96 PHE A C 1
ATOM 739 O O . PHE A 1 96 ? 5.659 3.627 -4.980 1.00 79.31 96 PHE A O 1
ATOM 746 N N . ILE A 1 97 ? 7.817 4.163 -4.617 1.00 80.25 97 ILE A N 1
ATOM 747 C CA . ILE A 1 97 ? 8.355 2.815 -4.851 1.00 80.25 97 ILE A CA 1
ATOM 748 C C . ILE A 1 97 ? 9.254 2.424 -3.680 1.00 80.25 97 ILE A C 1
ATOM 750 O O . ILE A 1 97 ? 10.392 2.881 -3.587 1.00 80.25 97 ILE A O 1
ATOM 754 N N . ALA A 1 98 ? 8.743 1.574 -2.793 1.00 81.06 98 ALA A N 1
ATOM 755 C CA . ALA A 1 98 ? 9.507 0.949 -1.717 1.00 81.06 98 ALA A CA 1
ATOM 756 C C . ALA A 1 98 ? 8.701 -0.198 -1.092 1.00 81.06 98 ALA A C 1
ATOM 758 O O . ALA A 1 98 ? 7.467 -0.191 -1.135 1.00 81.06 98 ALA A O 1
ATOM 759 N N . ALA A 1 99 ? 9.417 -1.161 -0.510 1.00 83.00 99 ALA A N 1
ATOM 760 C CA . ALA A 1 99 ? 8.834 -2.236 0.282 1.00 83.00 99 ALA A CA 1
ATOM 761 C C . ALA A 1 99 ? 8.813 -1.849 1.764 1.00 83.00 99 ALA A C 1
ATOM 763 O O . ALA A 1 99 ? 9.595 -0.998 2.189 1.00 83.00 99 ALA A O 1
ATOM 764 N N . LEU A 1 100 ? 7.952 -2.487 2.555 1.00 81.94 100 LEU A N 1
ATOM 765 C CA . LEU A 1 100 ? 7.991 -2.387 4.013 1.00 81.94 100 LEU A CA 1
ATOM 766 C C . LEU A 1 100 ? 8.629 -3.642 4.621 1.00 81.94 100 LEU A C 1
ATOM 768 O O . LEU A 1 100 ? 8.554 -4.739 4.066 1.00 81.94 100 LEU A O 1
ATOM 772 N N . THR A 1 101 ? 9.252 -3.493 5.784 1.00 79.69 101 THR A N 1
ATOM 773 C CA . THR A 1 101 ? 9.610 -4.610 6.663 1.00 79.69 101 THR A CA 1
ATOM 774 C C . THR A 1 101 ? 8.436 -4.947 7.584 1.00 79.69 101 THR A C 1
ATOM 776 O O . THR A 1 101 ? 7.478 -4.184 7.712 1.00 79.69 101 THR A O 1
ATOM 779 N N . LEU A 1 102 ? 8.513 -6.084 8.281 1.00 76.12 102 LEU A N 1
ATOM 780 C CA . LEU A 1 102 ? 7.549 -6.415 9.339 1.00 76.12 102 LEU A CA 1
ATOM 781 C C . LEU A 1 102 ? 7.590 -5.430 10.518 1.00 76.12 102 LEU A C 1
ATOM 783 O O . LEU A 1 102 ? 6.606 -5.338 11.243 1.00 76.12 102 LEU A O 1
ATOM 787 N N . ASN A 1 103 ? 8.683 -4.677 10.675 1.00 71.38 103 ASN A N 1
ATOM 788 C CA . ASN A 1 103 ? 8.844 -3.663 11.719 1.00 71.38 103 ASN A CA 1
ATOM 789 C C . ASN A 1 103 ? 8.297 -2.288 11.297 1.00 71.38 103 ASN A C 1
ATOM 791 O O . ASN A 1 103 ? 8.423 -1.326 12.047 1.00 71.38 103 ASN A O 1
ATOM 795 N N . GLY A 1 104 ? 7.714 -2.177 10.098 1.00 66.75 104 GLY A N 1
ATOM 796 C CA . GLY A 1 104 ? 7.173 -0.917 9.596 1.00 66.75 104 GLY A CA 1
ATOM 797 C C . GLY A 1 104 ? 8.222 0.047 9.043 1.00 66.75 104 GLY A C 1
ATOM 798 O O . GLY A 1 104 ? 7.938 1.231 8.889 1.00 66.75 104 GLY A O 1
ATOM 799 N N . GLU A 1 105 ? 9.420 -0.439 8.728 1.00 70.56 105 GLU A N 1
ATOM 800 C CA . GLU A 1 105 ? 10.477 0.363 8.108 1.00 70.56 105 GLU A CA 1
ATOM 801 C C . GLU A 1 105 ? 10.445 0.209 6.587 1.00 70.56 105 GLU A C 1
ATOM 803 O O . GLU A 1 105 ? 10.141 -0.869 6.072 1.00 70.56 105 GLU A O 1
ATOM 808 N N . LEU A 1 106 ? 10.796 1.265 5.852 1.00 70.94 106 LEU A N 1
ATOM 809 C CA . LEU A 1 106 ? 10.974 1.161 4.405 1.00 70.94 106 LEU A CA 1
ATOM 810 C C . LEU A 1 106 ? 12.277 0.439 4.072 1.00 70.94 106 LEU A C 1
ATOM 812 O O . LEU A 1 106 ? 13.317 0.685 4.678 1.00 70.94 106 LEU A O 1
ATOM 816 N N . THR A 1 107 ? 12.223 -0.432 3.073 1.00 73.31 107 THR A N 1
ATOM 817 C CA . THR A 1 107 ? 13.358 -1.247 2.650 1.00 73.31 107 THR A CA 1
ATOM 818 C C . THR A 1 107 ? 13.399 -1.441 1.137 1.00 73.31 107 THR A C 1
ATOM 820 O O . THR A 1 107 ? 12.460 -1.120 0.396 1.00 73.31 107 THR A O 1
ATOM 823 N N . THR A 1 108 ? 14.530 -1.963 0.669 1.00 72.12 108 THR A N 1
ATOM 824 C CA . THR A 1 108 ? 14.729 -2.333 -0.728 1.00 72.12 108 THR A CA 1
ATOM 825 C C . THR A 1 108 ? 14.077 -3.678 -1.044 1.00 72.12 108 THR A C 1
ATOM 827 O O . THR A 1 108 ? 13.750 -4.472 -0.165 1.00 72.12 108 THR A O 1
ATOM 830 N N . PHE A 1 109 ? 13.858 -3.939 -2.331 1.00 79.00 109 PHE A N 1
ATOM 831 C CA . PHE A 1 109 ? 13.334 -5.212 -2.817 1.00 79.00 109 PHE A CA 1
ATOM 832 C C . PHE A 1 109 ? 14.089 -5.643 -4.074 1.00 79.00 109 PHE A C 1
ATOM 834 O O . PHE A 1 109 ? 14.688 -4.819 -4.766 1.00 79.00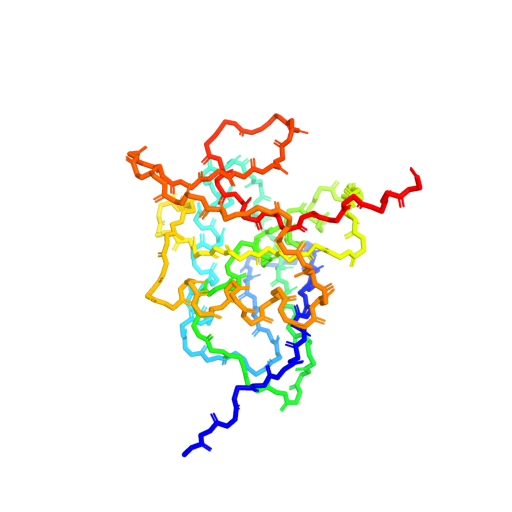 109 PHE A O 1
ATOM 841 N N . HIS A 1 110 ? 14.049 -6.944 -4.372 1.00 77.56 110 HIS A N 1
ATOM 842 C CA . HIS A 1 110 ? 14.874 -7.585 -5.403 1.00 77.56 110 HIS A CA 1
ATOM 843 C C . HIS A 1 110 ? 14.843 -6.874 -6.769 1.00 77.56 110 HIS A C 1
ATOM 845 O O . HIS A 1 110 ? 15.871 -6.737 -7.425 1.00 77.56 110 HIS A O 1
ATOM 851 N N . SER A 1 111 ? 13.677 -6.375 -7.178 1.00 79.62 111 SER A N 1
ATOM 852 C CA . SER A 1 111 ? 13.467 -5.745 -8.486 1.00 79.62 111 SER A CA 1
ATOM 853 C C . SER A 1 111 ? 13.413 -4.213 -8.435 1.00 79.62 111 SER A C 1
ATOM 855 O O . SER A 1 111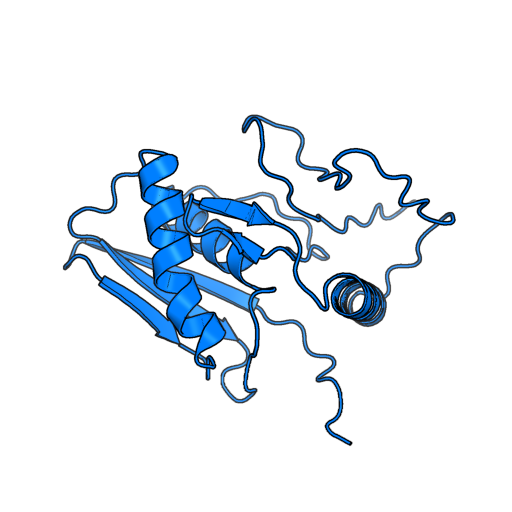 ? 12.878 -3.597 -9.348 1.00 79.62 111 SER A O 1
ATOM 857 N N . MET A 1 112 ? 13.979 -3.569 -7.408 1.00 79.81 112 MET A N 1
ATOM 858 C CA . MET A 1 112 ? 13.881 -2.112 -7.241 1.00 79.81 112 MET A CA 1
ATOM 859 C C . MET A 1 112 ? 14.437 -1.324 -8.435 1.00 79.81 112 MET A C 1
ATOM 861 O O . MET A 1 112 ? 13.751 -0.452 -8.960 1.00 79.81 112 MET A O 1
ATOM 865 N N . ILE A 1 113 ? 15.644 -1.649 -8.905 1.00 76.06 113 ILE A N 1
ATOM 866 C CA . ILE A 1 113 ? 16.272 -0.959 -10.044 1.00 76.06 113 ILE A CA 1
ATOM 867 C C . ILE A 1 113 ? 15.445 -1.084 -11.337 1.00 76.06 113 ILE A C 1
ATOM 869 O O . ILE A 1 113 ? 15.120 -0.046 -11.917 1.00 76.06 113 ILE A O 1
ATOM 873 N N . PRO A 1 114 ? 15.046 -2.289 -11.800 1.00 78.25 114 PRO A N 1
ATOM 874 C CA . PRO A 1 114 ? 14.211 -2.394 -12.995 1.00 78.25 114 PRO A CA 1
ATOM 875 C C . PRO A 1 114 ? 12.837 -1.726 -12.824 1.00 78.25 114 PRO A C 1
ATOM 877 O O . PRO A 1 114 ? 12.359 -1.109 -13.773 1.00 78.25 114 PRO A O 1
ATOM 880 N N . THR A 1 115 ? 12.232 -1.756 -11.629 1.00 79.81 115 THR A N 1
ATOM 881 C CA . THR A 1 115 ? 10.977 -1.033 -11.355 1.00 79.81 115 THR A CA 1
ATOM 882 C C . THR A 1 115 ? 11.153 0.484 -11.468 1.00 79.81 115 THR A C 1
ATOM 884 O O . THR A 1 115 ? 10.311 1.150 -12.067 1.00 79.81 115 THR A O 1
ATOM 887 N N . ILE A 1 116 ? 12.257 1.041 -10.957 1.00 76.81 116 ILE A N 1
ATOM 888 C CA . ILE A 1 116 ? 12.571 2.471 -11.102 1.00 76.81 116 ILE A CA 1
ATOM 889 C C . ILE A 1 116 ? 12.776 2.828 -12.577 1.00 76.81 116 ILE A C 1
ATOM 891 O O . ILE A 1 116 ? 12.195 3.800 -13.052 1.00 76.81 116 ILE A O 1
ATOM 895 N N . HIS A 1 117 ? 13.549 2.033 -13.323 1.00 76.25 117 HIS A N 1
ATOM 896 C CA . HIS A 1 117 ? 13.748 2.255 -14.760 1.00 76.25 117 HIS A CA 1
ATOM 897 C C . HIS A 1 117 ? 12.429 2.242 -15.536 1.00 76.25 117 HIS A C 1
ATOM 899 O O . HIS A 1 117 ? 12.212 3.099 -16.395 1.00 76.25 117 HIS A O 1
ATOM 905 N N . GLN A 1 118 ? 11.534 1.309 -15.213 1.00 79.19 118 GLN A N 1
ATOM 906 C CA . GLN A 1 118 ? 10.213 1.249 -15.821 1.00 79.19 118 GLN A CA 1
ATOM 907 C C . GLN A 1 118 ? 9.386 2.498 -15.485 1.00 79.19 118 GLN A C 1
ATOM 909 O O . GLN A 1 118 ? 8.819 3.116 -16.383 1.00 79.19 118 GLN A O 1
ATOM 914 N N . ALA A 1 119 ? 9.361 2.917 -14.217 1.00 74.81 119 ALA A N 1
ATOM 915 C CA . ALA A 1 119 ? 8.645 4.117 -13.792 1.00 74.81 119 ALA A CA 1
ATOM 916 C C . ALA A 1 119 ? 9.159 5.381 -14.503 1.00 74.81 119 ALA A C 1
ATOM 918 O O . ALA A 1 119 ? 8.361 6.179 -14.993 1.00 74.81 119 ALA A O 1
ATOM 919 N N . LEU A 1 120 ? 10.481 5.534 -14.631 1.00 72.75 120 LEU A N 1
ATOM 920 C CA . LEU A 1 120 ? 11.097 6.639 -15.372 1.00 72.75 120 LEU A CA 1
ATOM 921 C C . LEU A 1 120 ? 10.685 6.642 -16.849 1.00 72.75 120 LEU A C 1
ATOM 923 O O . LEU A 1 120 ? 10.367 7.699 -17.396 1.00 72.75 120 LEU A O 1
ATOM 927 N N . SER A 1 121 ? 10.655 5.464 -17.479 1.00 74.19 121 SER A N 1
ATOM 928 C CA . SER A 1 121 ? 10.235 5.309 -18.873 1.00 74.19 121 SER A CA 1
ATOM 929 C C . SER A 1 121 ? 8.767 5.703 -19.075 1.00 74.19 121 SER A C 1
ATOM 931 O O . SER A 1 121 ? 8.471 6.514 -19.954 1.00 74.19 121 SER A O 1
ATOM 933 N N . ILE A 1 122 ? 7.864 5.208 -18.220 1.00 71.81 122 ILE A N 1
ATOM 934 C CA . ILE A 1 122 ? 6.422 5.495 -18.289 1.00 71.81 122 ILE A CA 1
ATOM 935 C C . ILE A 1 122 ? 6.141 6.985 -18.059 1.00 71.81 122 ILE A C 1
ATOM 937 O O . ILE A 1 122 ? 5.365 7.596 -18.795 1.00 71.81 122 ILE A O 1
ATOM 941 N N . LEU A 1 123 ? 6.799 7.594 -17.069 1.00 66.31 123 LEU A N 1
ATOM 942 C CA . LEU A 1 123 ? 6.620 9.009 -16.740 1.00 66.31 123 LEU A CA 1
ATOM 943 C C . LEU A 1 123 ? 7.342 9.961 -17.714 1.00 66.31 123 LEU A C 1
ATOM 945 O O . LEU A 1 123 ? 7.222 11.179 -17.570 1.00 66.31 123 LEU A O 1
ATOM 949 N N . LYS A 1 124 ? 8.074 9.426 -18.705 1.00 66.88 124 LYS A N 1
ATOM 950 C CA . LYS A 1 124 ? 8.911 10.180 -19.656 1.00 66.88 124 LYS A CA 1
ATOM 951 C C . LYS A 1 124 ? 9.901 11.112 -18.950 1.00 66.88 124 LYS A C 1
ATOM 953 O O . LYS A 1 124 ? 10.110 12.250 -19.367 1.00 66.88 124 LYS A O 1
ATOM 958 N N . ILE A 1 125 ? 10.504 10.623 -17.871 1.00 59.72 125 ILE A N 1
ATOM 959 C CA . ILE A 1 125 ? 11.462 11.379 -17.067 1.00 59.72 125 ILE A CA 1
ATOM 960 C C . ILE A 1 125 ? 12.858 11.118 -17.613 1.00 59.72 125 ILE A C 1
ATOM 962 O O . ILE A 1 125 ? 13.361 9.996 -17.559 1.00 59.72 125 ILE A O 1
ATOM 966 N N . GLN A 1 126 ? 13.495 12.162 -18.140 1.00 49.22 126 GLN A N 1
ATOM 967 C CA . GLN A 1 126 ? 14.911 12.123 -18.481 1.00 49.22 126 GLN A CA 1
ATOM 968 C C . GLN A 1 126 ? 15.722 12.449 -17.228 1.00 49.22 126 GLN A C 1
ATOM 970 O O . GLN A 1 126 ? 15.596 13.532 -16.659 1.00 49.22 126 GLN A O 1
ATOM 975 N N . LEU A 1 127 ? 16.550 11.503 -16.787 1.00 50.50 127 LEU A N 1
ATOM 976 C CA . LEU A 1 127 ? 17.526 11.759 -15.734 1.00 50.50 127 LEU A CA 1
ATOM 977 C C . LEU A 1 127 ? 18.599 12.702 -16.295 1.00 50.50 127 LEU A C 1
ATOM 979 O O . LEU A 1 127 ? 19.469 12.287 -17.060 1.00 50.50 127 LEU A O 1
ATOM 983 N N . GLY A 1 128 ? 18.522 13.984 -15.945 1.00 35.59 128 GLY A N 1
ATOM 984 C CA . GLY A 1 128 ? 19.625 14.915 -16.154 1.00 35.59 128 GLY A CA 1
ATOM 985 C C . GLY A 1 128 ? 20.753 14.553 -15.191 1.00 35.59 128 GLY A C 1
ATOM 986 O O . GLY A 1 128 ? 20.611 14.785 -13.997 1.00 35.59 128 GLY A O 1
ATOM 987 N N . HIS A 1 129 ? 21.846 13.998 -15.721 1.00 30.20 129 HIS A N 1
ATOM 988 C CA . HIS A 1 129 ? 23.023 13.432 -15.036 1.00 30.20 129 HIS A CA 1
ATOM 989 C C . HIS A 1 129 ? 22.924 11.966 -14.572 1.00 30.20 129 HIS A C 1
ATO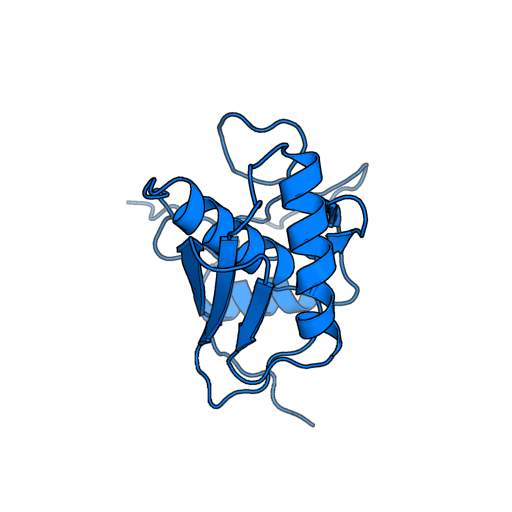M 991 O O . HIS A 1 129 ? 21.863 11.508 -14.146 1.00 30.20 129 HIS A O 1
ATOM 997 N N . PRO A 1 130 ? 24.048 11.210 -14.639 1.00 30.56 130 PRO A N 1
ATOM 998 C CA . PRO A 1 130 ? 24.112 9.866 -14.087 1.00 30.56 130 PRO A CA 1
ATOM 999 C C . PRO A 1 130 ? 23.854 9.958 -12.587 1.00 30.56 130 PRO A C 1
ATOM 1001 O O . PRO A 1 130 ? 24.648 10.520 -11.834 1.00 30.56 130 PRO A O 1
ATOM 1004 N N . PHE A 1 131 ? 22.720 9.418 -12.156 1.00 35.44 131 PHE A N 1
ATOM 1005 C CA . PHE A 1 131 ? 22.440 9.228 -10.747 1.00 35.44 131 PHE A CA 1
ATOM 1006 C C . PHE A 1 131 ? 23.423 8.176 -10.224 1.00 35.44 131 PHE A C 1
ATOM 1008 O O . PHE A 1 131 ? 23.263 6.975 -10.447 1.00 35.44 131 PHE A O 1
ATOM 1015 N N . ILE A 1 132 ? 24.500 8.644 -9.595 1.00 28.47 132 ILE A N 1
ATOM 1016 C CA . ILE A 1 132 ? 25.472 7.798 -8.913 1.00 28.47 132 ILE A CA 1
ATOM 1017 C C . ILE A 1 132 ? 24.795 7.304 -7.633 1.00 28.47 132 ILE A C 1
ATOM 1019 O O . ILE A 1 132 ? 24.710 8.020 -6.638 1.00 28.47 132 ILE A O 1
ATOM 1023 N N . ALA A 1 133 ? 24.321 6.060 -7.655 1.00 34.56 133 ALA A N 1
ATOM 1024 C CA . ALA A 1 133 ? 24.019 5.304 -6.448 1.00 34.56 133 ALA A CA 1
ATOM 1025 C C . ALA A 1 133 ? 25.344 4.941 -5.746 1.00 34.56 133 ALA A C 1
ATOM 1027 O O . ALA A 1 133 ? 25.828 3.817 -5.853 1.00 34.56 133 ALA A O 1
ATOM 1028 N N . SER A 1 134 ? 25.988 5.902 -5.077 1.00 24.62 134 SER A N 1
ATOM 1029 C CA . SER A 1 134 ? 27.133 5.612 -4.207 1.00 24.62 134 SER A CA 1
ATOM 1030 C C . SER A 1 134 ? 26.620 5.216 -2.828 1.00 24.62 134 SER A C 1
ATOM 1032 O O . SER A 1 134 ? 26.056 6.035 -2.100 1.00 24.62 134 SER A O 1
ATOM 1034 N N . GLY A 1 135 ? 26.796 3.943 -2.485 1.00 24.28 135 GLY A N 1
ATOM 1035 C CA . GLY A 1 135 ? 26.398 3.384 -1.203 1.00 24.28 135 GLY A CA 1
ATOM 1036 C C . GLY A 1 135 ? 27.210 3.928 -0.026 1.00 24.28 135 GLY A C 1
ATOM 1037 O O . GLY A 1 135 ? 28.433 3.976 -0.077 1.00 24.28 135 GLY A O 1
ATOM 1038 N N . PHE A 1 136 ? 26.500 4.299 1.040 1.00 26.53 136 PHE A N 1
ATOM 1039 C CA . PHE A 1 136 ? 26.566 3.671 2.367 1.00 26.53 136 PHE A CA 1
ATOM 1040 C C . PHE A 1 136 ? 25.234 4.018 3.080 1.00 26.53 136 PHE A C 1
ATOM 1042 O O . PHE A 1 136 ? 24.900 5.187 3.254 1.00 26.53 136 PHE A O 1
ATOM 1049 N N . ASN A 1 137 ? 24.411 2.995 3.346 1.00 26.59 137 ASN A N 1
ATOM 1050 C CA . ASN A 1 137 ? 22.996 2.986 3.799 1.00 26.59 137 ASN A CA 1
ATOM 1051 C C . ASN A 1 137 ? 21.920 3.735 2.960 1.00 26.59 137 ASN A C 1
ATOM 1053 O O . ASN A 1 137 ? 20.741 3.438 3.100 1.00 26.59 137 ASN A O 1
ATOM 1057 N N . GLY A 1 138 ? 22.305 4.586 2.003 1.00 26.02 138 GLY A N 1
ATOM 1058 C CA . GLY A 1 138 ? 22.133 4.287 0.569 1.00 26.02 138 GLY A CA 1
ATOM 1059 C C . GLY A 1 138 ? 20.790 4.415 -0.174 1.00 26.02 138 GLY A C 1
ATOM 1060 O O . GLY A 1 138 ? 20.747 3.919 -1.297 1.00 26.02 138 GLY A O 1
ATOM 1061 N N . VAL A 1 139 ? 19.737 5.069 0.328 1.00 31.02 139 VAL A N 1
ATOM 1062 C CA . VAL A 1 139 ? 18.600 5.505 -0.520 1.00 31.02 139 VAL A CA 1
ATOM 1063 C C . VAL A 1 139 ? 18.157 6.904 -0.058 1.00 31.02 139 VAL A C 1
ATOM 1065 O O . VAL A 1 139 ? 17.936 7.125 1.129 1.00 31.02 139 VAL A O 1
ATOM 1068 N N . PHE A 1 140 ? 18.110 7.880 -0.974 1.00 32.84 140 PHE A N 1
ATOM 1069 C CA . PHE A 1 140 ? 17.723 9.266 -0.678 1.00 32.84 140 PHE A CA 1
ATOM 1070 C C . PHE A 1 140 ? 16.336 9.570 -1.245 1.00 32.84 140 PHE A C 1
ATOM 1072 O O . PHE A 1 140 ? 16.073 9.413 -2.436 1.00 32.84 140 PHE A O 1
ATOM 1079 N N . ALA A 1 141 ? 15.476 10.029 -0.344 1.00 34.09 141 ALA A N 1
ATOM 1080 C CA . ALA A 1 141 ? 14.094 10.416 -0.542 1.00 34.09 141 ALA A CA 1
ATOM 1081 C C . ALA A 1 141 ? 13.975 11.939 -0.471 1.00 34.09 141 ALA A C 1
ATOM 1083 O O . ALA A 1 141 ? 14.263 12.524 0.573 1.00 34.09 141 ALA A O 1
ATOM 1084 N N . LEU A 1 142 ? 13.544 12.608 -1.541 1.00 30.05 142 LEU A N 1
ATOM 1085 C CA . LEU A 1 142 ? 13.165 14.019 -1.452 1.00 30.05 142 LEU A CA 1
ATOM 1086 C C . LEU A 1 142 ? 11.721 14.130 -0.944 1.00 30.05 142 LEU A C 1
ATOM 1088 O O . LEU A 1 142 ? 10.797 14.342 -1.721 1.00 30.05 142 LEU A O 1
ATOM 1092 N N . LEU A 1 143 ? 11.549 14.028 0.376 1.00 31.05 143 LEU A N 1
ATOM 1093 C CA . LEU A 1 143 ? 10.453 14.680 1.098 1.00 31.05 143 LEU A CA 1
ATOM 1094 C C . LEU A 1 143 ? 11.061 15.571 2.179 1.00 31.05 143 LEU A C 1
ATOM 1096 O O . LEU A 1 143 ? 11.319 15.151 3.306 1.00 31.05 143 LEU A O 1
ATOM 1100 N N . GLN A 1 144 ? 11.286 16.838 1.833 1.00 28.67 144 GLN A N 1
ATOM 1101 C CA . GLN A 1 144 ? 11.346 17.881 2.848 1.00 28.67 144 GLN A CA 1
ATOM 1102 C C . GLN A 1 144 ? 9.952 17.995 3.481 1.00 28.67 144 GLN A C 1
ATOM 1104 O O . GLN A 1 144 ? 9.074 18.639 2.925 1.00 28.67 144 GLN A O 1
ATOM 1109 N N . GLN A 1 145 ? 9.739 17.311 4.604 1.00 34.72 145 GLN A N 1
ATOM 1110 C CA . GLN A 1 145 ? 9.572 17.905 5.938 1.00 34.72 145 GLN A CA 1
ATOM 1111 C C . GLN A 1 145 ? 8.816 16.949 6.883 1.00 34.72 145 GLN A C 1
ATOM 1113 O O . GLN A 1 145 ? 7.686 16.551 6.632 1.00 34.72 145 GLN A O 1
ATOM 1118 N N . GLN A 1 146 ? 9.467 16.678 8.023 1.00 33.72 146 GLN A N 1
ATOM 1119 C CA . GLN A 1 146 ? 8.905 16.216 9.303 1.00 33.72 146 GLN A CA 1
ATOM 1120 C C . GLN A 1 146 ? 8.557 14.735 9.537 1.00 33.72 146 GLN A C 1
ATOM 1122 O O . GLN A 1 146 ? 7.742 14.459 10.408 1.00 33.72 146 GLN A O 1
ATOM 1127 N N . LEU A 1 147 ? 9.255 13.769 8.935 1.00 31.61 147 LEU A N 1
ATOM 1128 C CA . LEU A 1 147 ? 9.352 12.431 9.546 1.00 31.61 147 LEU A CA 1
ATOM 1129 C C . LEU A 1 147 ? 10.802 11.929 9.482 1.00 31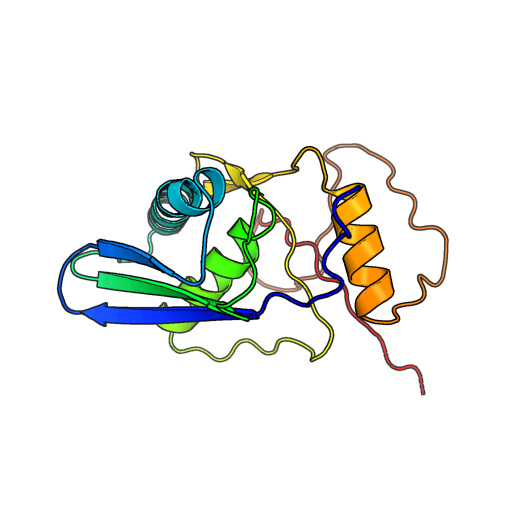.61 147 LEU A C 1
ATOM 1131 O O . LEU A 1 147 ? 11.327 11.733 8.384 1.00 31.61 147 LEU A O 1
ATOM 1135 N N . PRO A 1 148 ? 11.497 11.759 10.623 1.00 28.03 148 PRO A N 1
ATOM 1136 C CA . PRO A 1 148 ? 12.839 11.210 10.611 1.00 28.03 148 PRO A CA 1
ATOM 1137 C C . PRO A 1 148 ? 12.730 9.717 10.272 1.00 28.03 148 PRO A C 1
ATOM 1139 O O . PRO A 1 148 ? 12.020 8.983 10.949 1.00 28.03 148 PRO A O 1
ATOM 1142 N N . GLN A 1 149 ? 13.471 9.279 9.250 1.00 27.31 149 GLN A N 1
ATOM 1143 C CA . GLN A 1 149 ? 13.744 7.870 8.895 1.00 27.31 149 GLN A CA 1
ATOM 1144 C C . GLN A 1 149 ? 12.811 7.166 7.890 1.00 27.31 149 GLN A C 1
ATOM 1146 O O . GLN A 1 149 ? 12.754 5.941 7.853 1.00 27.31 149 GLN A O 1
ATOM 1151 N N . VAL A 1 150 ? 12.148 7.904 6.995 1.00 28.38 150 VAL A N 1
ATOM 1152 C CA . VAL A 1 150 ? 11.314 7.303 5.937 1.00 28.38 150 VAL A CA 1
ATOM 1153 C C . VAL A 1 150 ? 11.964 7.517 4.568 1.00 28.38 150 VAL A C 1
ATOM 1155 O O . VAL A 1 150 ? 11.968 8.621 4.027 1.00 28.38 150 VAL A O 1
ATOM 1158 N N . CYS A 1 151 ? 12.530 6.455 3.990 1.00 29.73 151 CYS A N 1
ATOM 1159 C CA . CYS A 1 151 ? 13.122 6.515 2.660 1.00 29.73 151 CYS A CA 1
ATOM 1160 C C . CYS A 1 151 ? 12.096 6.280 1.536 1.00 29.73 151 CYS A C 1
ATOM 1162 O O . CYS A 1 151 ? 11.953 5.179 1.011 1.00 29.73 151 CYS A O 1
ATOM 1164 N N . ILE A 1 152 ? 11.391 7.339 1.150 1.00 39.06 152 ILE A N 1
ATOM 1165 C CA . ILE A 1 152 ? 10.467 7.360 0.013 1.00 39.06 152 ILE A CA 1
ATOM 1166 C C . ILE A 1 152 ? 11.199 7.752 -1.278 1.00 39.06 152 ILE A C 1
ATOM 1168 O O . ILE A 1 152 ? 11.551 8.915 -1.458 1.00 39.06 152 ILE A O 1
ATOM 1172 N N . ILE A 1 153 ? 11.382 6.834 -2.230 1.00 45.38 153 ILE A N 1
ATOM 1173 C CA . ILE A 1 153 ? 11.842 7.249 -3.565 1.00 45.38 153 ILE A CA 1
ATOM 1174 C C . ILE A 1 153 ? 10.717 8.053 -4.213 1.00 45.38 153 ILE A C 1
ATOM 1176 O O . ILE A 1 153 ? 9.697 7.495 -4.608 1.00 45.38 153 ILE A O 1
ATOM 1180 N N . ILE A 1 154 ? 10.923 9.366 -4.283 1.00 44.47 154 ILE A N 1
ATOM 1181 C CA . ILE A 1 154 ? 10.073 10.322 -4.984 1.00 44.47 154 ILE A CA 1
ATOM 1182 C C . ILE A 1 154 ? 10.806 10.703 -6.241 1.00 44.47 154 ILE A C 1
ATOM 1184 O O . ILE A 1 154 ? 11.844 11.364 -6.207 1.00 44.47 154 ILE A O 1
ATOM 1188 N N . ILE A 1 155 ? 10.247 10.281 -7.362 1.00 41.00 155 ILE A N 1
ATOM 1189 C CA . ILE A 1 155 ? 10.681 10.781 -8.651 1.00 41.00 155 ILE A CA 1
ATOM 1190 C C . ILE A 1 155 ? 9.958 12.119 -8.847 1.00 41.00 155 ILE A C 1
ATOM 1192 O O . ILE A 1 155 ? 8.730 12.160 -8.909 1.00 41.00 155 ILE A O 1
ATOM 1196 N N . ARG A 1 156 ? 10.714 13.223 -8.846 1.00 32.69 156 ARG A N 1
ATOM 1197 C CA . ARG A 1 156 ? 10.208 14.586 -9.072 1.00 32.69 156 ARG A CA 1
ATOM 1198 C C . ARG A 1 156 ? 10.626 15.056 -10.461 1.00 32.69 156 ARG A C 1
ATOM 1200 O O . ARG A 1 156 ? 11.769 14.848 -10.859 1.00 32.69 156 ARG A O 1
ATOM 1207 N N . ILE A 1 157 ? 9.725 15.747 -11.156 1.00 29.05 157 ILE A N 1
ATOM 1208 C CA . ILE A 1 157 ? 10.063 16.568 -12.322 1.00 29.05 157 ILE A CA 1
ATOM 1209 C C . ILE A 1 157 ? 10.153 18.020 -11.862 1.00 29.05 157 ILE A C 1
ATOM 1211 O O . ILE A 1 157 ? 9.225 18.526 -11.234 1.00 29.05 157 ILE A O 1
ATOM 1215 N N . ASN A 1 158 ? 11.266 18.680 -12.170 1.00 28.00 158 ASN A N 1
ATOM 1216 C CA . ASN A 1 158 ? 11.259 20.130 -12.304 1.00 28.00 158 ASN A CA 1
ATOM 1217 C C . ASN A 1 158 ? 10.960 20.421 -13.771 1.00 28.00 158 ASN A C 1
ATOM 1219 O O . ASN A 1 158 ? 11.813 20.177 -14.626 1.00 28.00 158 ASN A O 1
ATOM 1223 N N . ASP A 1 159 ? 9.759 20.922 -14.060 1.00 29.03 159 ASP A N 1
ATOM 1224 C CA . ASP A 1 159 ? 9.535 21.601 -15.330 1.00 29.03 159 ASP A CA 1
ATOM 1225 C C . ASP A 1 159 ? 10.395 22.863 -15.288 1.00 29.03 159 ASP A C 1
ATOM 1227 O O . ASP A 1 159 ? 10.148 23.797 -14.527 1.00 29.03 159 ASP A O 1
ATOM 1231 N N . SER A 1 160 ? 11.489 22.817 -16.040 1.00 28.02 160 SER A N 1
ATOM 1232 C CA . SER A 1 160 ? 12.317 23.984 -16.299 1.00 28.02 160 SER A CA 1
ATOM 1233 C C . SER A 1 160 ? 11.572 24.810 -17.344 1.00 28.02 160 SER A C 1
ATOM 1235 O O . SER A 1 160 ? 11.422 24.359 -18.480 1.00 28.02 160 SER A O 1
ATOM 1237 N N . GLN A 1 161 ? 11.068 25.978 -16.948 1.00 31.58 161 GLN A N 1
ATOM 1238 C CA . GLN A 1 161 ? 11.130 27.133 -17.841 1.00 31.58 161 GLN A CA 1
ATOM 1239 C C . GLN A 1 161 ? 12.476 27.817 -17.635 1.00 31.58 161 GLN A C 1
ATOM 1241 O O . GLN A 1 161 ? 12.925 27.862 -16.465 1.00 31.58 161 GLN A O 1
#

Sequence (161 aa):
MSGLSDQVIRVEATVREDKEQCVIIGLPDVSIKESRERILNCLHALKEDIDMKKITIHLSPADVKKQGTSYDAAMLLAVLQAMTKKPLDIPEKTCFIAALTLNGELTTFHSMIPTIHQALSILKIQLGHPFIASGFNGVFALLQQQLPQVCIIIIRINDSQ